Protein AF-A0A5B8K2W1-F1 (afdb_monomer)

Radius of gyration: 13.96 Å; Cα contacts (8 Å, |Δi|>4): 151; chains: 1; bounding box: 33×36×34 Å

pLDDT: mean 86.03, std 12.74, range [36.0, 96.62]

Solvent-accessible surface area (backbone atoms only — not comparable to full-atom values): 7338 Å² total; per-residue (Å²): 119,87,46,32,50,86,30,67,67,45,46,47,27,49,70,25,52,82,72,54,48,70,67,30,36,49,53,12,43,51,51,46,56,71,75,31,89,63,43,70,62,56,53,49,47,29,52,49,51,50,51,53,51,26,75,76,32,72,68,54,31,52,30,34,53,50,34,39,51,54,39,46,68,54,43,69,76,41,82,53,54,82,76,34,62,68,59,46,51,44,51,47,45,26,52,35,42,54,33,41,48,69,78,42,66,53,87,61,38,50,68,46,50,41,40,46,70,65,40,81,43,48,61,103,65,84,75,80,80,84,84,124

Structure (mmCIF, N/CA/C/O backbone):
data_AF-A0A5B8K2W1-F1
#
_entry.id   AF-A0A5B8K2W1-F1
#
loop_
_atom_site.group_PDB
_atom_site.id
_atom_site.type_symbol
_atom_site.label_atom_id
_atom_site.label_alt_id
_atom_site.label_comp_id
_atom_site.label_asym_id
_atom_site.label_entity_id
_atom_site.label_seq_id
_atom_site.pdbx_PDB_ins_code
_atom_site.Cartn_x
_atom_site.Cartn_y
_atom_site.Cartn_z
_atom_site.occupancy
_atom_site.B_iso_or_equiv
_atom_site.auth_seq_id
_atom_site.auth_comp_id
_atom_site.auth_asym_id
_atom_site.auth_atom_id
_atom_site.pdbx_PDB_model_num
ATOM 1 N N . MET A 1 1 ? -0.824 -4.628 -18.100 1.00 50.38 1 MET A N 1
ATOM 2 C CA . MET A 1 1 ? -1.258 -3.279 -17.690 1.00 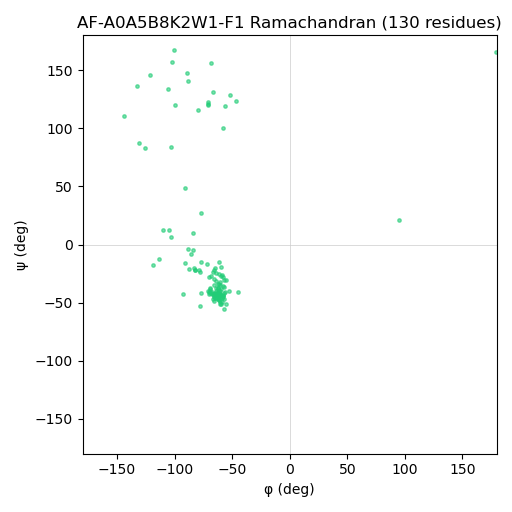50.38 1 MET A CA 1
ATOM 3 C C . MET A 1 1 ? -0.017 -2.611 -17.164 1.00 50.38 1 MET A C 1
ATOM 5 O O . MET A 1 1 ? 0.634 -3.252 -16.354 1.00 50.38 1 MET A O 1
ATOM 9 N N . ASP A 1 2 ? 0.311 -1.413 -17.638 1.00 62.03 2 ASP A N 1
ATOM 10 C CA . ASP A 1 2 ? 1.421 -0.651 -17.061 1.00 62.03 2 ASP A CA 1
ATOM 11 C C . ASP A 1 2 ? 0.972 -0.175 -15.678 1.00 62.03 2 ASP A C 1
ATOM 13 O O . ASP A 1 2 ? -0.063 0.496 -15.570 1.00 62.03 2 ASP A O 1
ATOM 17 N N . TYR A 1 3 ? 1.682 -0.580 -14.627 1.00 62.25 3 TYR A N 1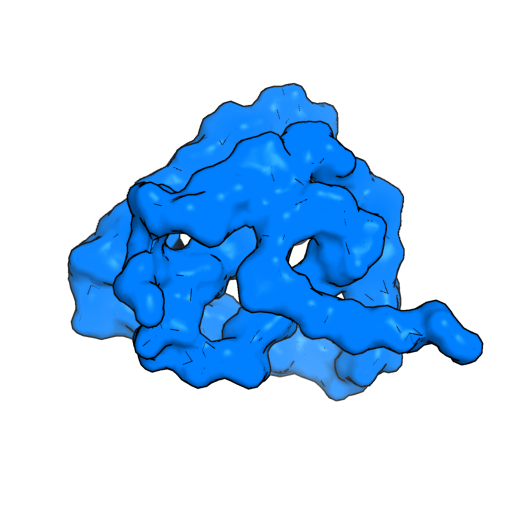
ATOM 18 C CA . TYR A 1 3 ? 1.427 -0.127 -13.267 1.00 62.25 3 TYR A CA 1
ATOM 19 C C . TYR A 1 3 ? 2.229 1.152 -12.993 1.00 62.25 3 TYR A C 1
ATOM 21 O O . TYR A 1 3 ? 3.327 1.367 -13.491 1.00 62.25 3 TYR A O 1
ATOM 29 N N . GLY A 1 4 ? 1.612 2.085 -12.270 1.00 76.12 4 GLY A N 1
ATOM 30 C CA . GLY A 1 4 ? 2.176 3.407 -12.022 1.00 76.12 4 GLY A CA 1
ATOM 31 C C . GLY A 1 4 ? 1.251 4.279 -11.193 1.00 76.12 4 GLY A C 1
ATOM 32 O O . GLY A 1 4 ? 0.068 3.973 -11.041 1.00 76.12 4 GLY A O 1
ATOM 33 N N . TYR A 1 5 ? 1.751 5.387 -10.643 1.00 80.00 5 TYR A N 1
ATOM 34 C CA . TYR A 1 5 ? 0.998 6.136 -9.622 1.00 80.00 5 TYR A CA 1
ATOM 35 C C . TYR A 1 5 ? -0.384 6.641 -10.094 1.00 80.00 5 TYR A C 1
ATOM 37 O O . TYR A 1 5 ? -1.291 6.843 -9.291 1.00 80.00 5 TYR A O 1
ATOM 45 N N . ARG A 1 6 ? -0.561 6.864 -11.406 1.00 79.00 6 ARG A N 1
ATOM 46 C CA . ARG A 1 6 ? -1.822 7.351 -12.003 1.00 79.00 6 ARG A CA 1
ATOM 47 C C . ARG A 1 6 ? -2.800 6.243 -12.377 1.00 79.00 6 ARG A C 1
ATOM 49 O O . ARG A 1 6 ? -3.896 6.561 -12.857 1.00 79.00 6 ARG A O 1
ATOM 56 N N . THR A 1 7 ? -2.406 4.988 -12.210 1.00 86.94 7 THR A N 1
ATOM 57 C CA . THR A 1 7 ? -3.216 3.839 -12.608 1.00 86.94 7 THR A CA 1
ATOM 58 C C . THR A 1 7 ? -4.454 3.706 -11.745 1.00 86.94 7 THR A C 1
ATOM 60 O O . THR A 1 7 ? -4.513 4.211 -10.621 1.00 86.94 7 THR A O 1
ATOM 63 N N . LEU A 1 8 ? -5.467 3.046 -12.305 1.00 89.25 8 LEU A N 1
ATOM 64 C CA . LEU A 1 8 ? -6.741 2.840 -11.630 1.00 89.25 8 LEU A CA 1
ATOM 65 C C . LEU A 1 8 ? -6.543 2.072 -10.315 1.00 89.25 8 LEU A C 1
ATOM 67 O O . LEU A 1 8 ? -6.987 2.550 -9.283 1.00 89.25 8 LEU A O 1
ATOM 71 N N . SER A 1 9 ? -5.754 0.995 -10.327 1.00 89.38 9 SER A N 1
ATOM 72 C CA . SER A 1 9 ? -5.494 0.172 -9.141 1.00 89.38 9 SER A CA 1
ATOM 73 C C . SER A 1 9 ? -4.835 0.930 -7.984 1.00 89.38 9 SER A C 1
ATOM 75 O O . SER A 1 9 ? -5.206 0.728 -6.832 1.00 89.38 9 SER A O 1
ATOM 77 N N . VAL A 1 10 ? -3.880 1.829 -8.265 1.00 90.19 10 VAL A N 1
ATOM 78 C CA . VAL A 1 10 ? -3.267 2.671 -7.219 1.00 90.19 10 VAL A CA 1
ATOM 79 C C . VAL A 1 10 ? -4.291 3.654 -6.652 1.00 90.19 10 VAL A C 1
ATOM 81 O O . VAL A 1 10 ? -4.363 3.837 -5.439 1.00 90.19 10 VAL A O 1
ATOM 84 N N . LYS A 1 11 ? -5.107 4.271 -7.514 1.00 92.19 11 LYS A N 1
ATOM 85 C CA . LYS A 1 11 ? -6.149 5.215 -7.090 1.00 92.19 11 LYS A CA 1
ATOM 86 C C . LYS A 1 11 ? -7.235 4.538 -6.263 1.00 92.19 11 LYS A C 1
ATOM 88 O O . LYS A 1 11 ? -7.593 5.066 -5.220 1.00 92.19 11 LYS A O 1
ATOM 93 N N . GLU A 1 12 ? -7.734 3.388 -6.706 1.00 93.75 12 GLU A N 1
ATOM 94 C CA . GLU A 1 12 ? -8.764 2.620 -6.002 1.00 93.75 12 GLU A CA 1
ATOM 95 C C . GLU A 1 12 ? -8.273 2.171 -4.625 1.00 93.75 12 GLU A C 1
ATOM 97 O O . GLU A 1 12 ? -8.976 2.384 -3.637 1.00 93.75 12 GLU A O 1
ATOM 102 N N . PHE A 1 13 ? -7.036 1.665 -4.532 1.00 94.56 13 PHE A N 1
ATOM 103 C CA . PHE A 1 13 ? -6.416 1.354 -3.243 1.00 94.56 13 PHE A CA 1
ATOM 104 C C . PHE A 1 13 ? -6.379 2.589 -2.336 1.00 94.56 13 PHE A C 1
ATOM 106 O O . PHE A 1 13 ? -6.940 2.552 -1.245 1.00 94.56 13 PHE A O 1
ATOM 113 N N . ILE A 1 14 ? -5.797 3.703 -2.804 1.00 94.06 14 ILE A N 1
ATOM 114 C CA . ILE A 1 14 ? -5.667 4.942 -2.017 1.00 94.06 14 ILE A CA 1
ATOM 115 C C 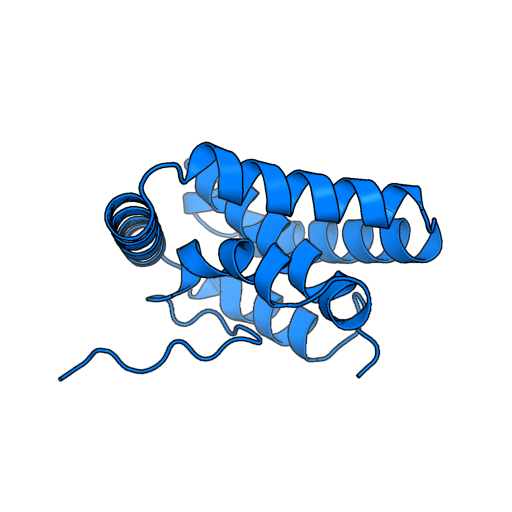. ILE A 1 14 ? -7.032 5.473 -1.561 1.00 94.06 14 ILE A C 1
ATOM 117 O O . ILE A 1 14 ? -7.172 5.859 -0.403 1.00 94.06 14 ILE A O 1
ATOM 121 N N . TYR A 1 15 ? -8.038 5.488 -2.438 1.00 93.69 15 TYR A N 1
ATOM 122 C CA . TYR A 1 15 ? -9.369 5.997 -2.102 1.00 93.69 15 TYR A CA 1
ATOM 123 C C . TYR A 1 15 ? -10.113 5.134 -1.093 1.00 93.69 15 TYR A C 1
ATOM 125 O O . TYR A 1 15 ? -10.932 5.665 -0.359 1.00 93.69 15 TYR A O 1
ATOM 133 N N . SER A 1 16 ? -9.813 3.840 -1.028 1.00 94.06 16 SER A N 1
ATOM 134 C CA . SER A 1 16 ? -10.435 2.933 -0.063 1.00 94.06 16 SER A CA 1
ATOM 135 C C . SER A 1 16 ? -9.769 2.925 1.322 1.00 94.06 16 SER A C 1
ATOM 137 O O . SER A 1 16 ? -10.268 2.262 2.231 1.00 94.06 16 SER A O 1
ATOM 139 N N . LEU A 1 17 ? -8.648 3.639 1.514 1.00 93.56 17 LEU A N 1
ATOM 140 C CA . LEU A 1 17 ? -7.904 3.654 2.785 1.00 93.56 17 LEU A CA 1
ATOM 141 C C . LEU A 1 17 ? -8.675 4.292 3.946 1.00 93.56 17 LEU A C 1
ATOM 143 O O . LEU A 1 17 ? -8.358 4.017 5.100 1.00 93.56 17 LEU A O 1
ATOM 147 N N . ASP A 1 18 ? -9.664 5.138 3.663 1.00 91.44 18 ASP A N 1
ATOM 148 C CA . ASP A 1 18 ? -10.517 5.757 4.682 1.00 91.44 18 ASP A CA 1
ATOM 149 C C . ASP A 1 18 ? -11.400 4.734 5.416 1.00 91.44 18 ASP A C 1
ATOM 151 O O . ASP A 1 18 ? -11.696 4.900 6.599 1.00 91.44 18 ASP A O 1
ATOM 155 N N . SER A 1 19 ? -11.768 3.653 4.727 1.00 90.81 19 SER A N 1
ATOM 156 C CA . SER A 1 19 ? -12.564 2.550 5.259 1.00 90.81 19 SER A CA 1
ATOM 157 C C . SER A 1 19 ? -11.763 1.594 6.140 1.00 90.81 19 SER A C 1
ATOM 159 O O . SER A 1 19 ? -12.350 0.789 6.860 1.00 90.81 19 SER A O 1
ATOM 161 N N . LEU A 1 20 ? -10.431 1.670 6.087 1.00 93.56 20 LEU A N 1
ATOM 162 C CA . LEU A 1 20 ? -9.557 0.738 6.776 1.00 93.56 20 LEU A CA 1
ATOM 163 C C . LEU A 1 20 ? -9.593 0.966 8.290 1.00 93.56 20 LEU A C 1
ATOM 165 O O . LEU A 1 20 ? -9.226 2.033 8.793 1.00 93.56 20 LEU A O 1
ATOM 169 N N . THR A 1 21 ? -9.946 -0.085 9.023 1.00 94.19 21 THR A N 1
ATOM 170 C CA . THR A 1 21 ? -9.934 -0.086 10.488 1.00 94.19 21 THR A CA 1
ATOM 171 C C . THR A 1 21 ? -8.721 -0.821 11.061 1.00 94.19 21 THR A C 1
ATOM 173 O O . THR A 1 21 ? -8.125 -1.688 10.418 1.00 94.19 21 THR A O 1
ATOM 176 N N . VAL A 1 22 ? -8.362 -0.491 12.308 1.00 94.12 22 VAL A N 1
ATOM 177 C CA . VAL A 1 22 ? -7.285 -1.185 13.038 1.00 94.12 22 VAL A CA 1
ATOM 178 C C . VAL A 1 22 ? -7.615 -2.668 13.211 1.00 94.12 22 VAL A C 1
ATOM 180 O O . VAL A 1 22 ? -6.753 -3.503 12.976 1.00 94.12 22 VAL A O 1
ATOM 183 N N . ASP A 1 23 ? -8.863 -2.997 13.548 1.00 94.81 23 ASP A N 1
ATOM 184 C CA . ASP A 1 23 ? -9.306 -4.377 13.780 1.00 94.81 23 ASP A CA 1
ATOM 185 C C . ASP A 1 23 ? -9.212 -5.253 12.515 1.00 94.81 23 ASP A C 1
ATOM 187 O O . ASP A 1 23 ? -8.740 -6.388 12.573 1.00 94.81 23 ASP A O 1
ATOM 191 N N . GLU A 1 24 ? -9.602 -4.736 11.345 1.00 94.06 24 GLU A N 1
ATOM 192 C CA . GLU A 1 24 ? -9.445 -5.468 10.078 1.00 94.06 24 GLU A CA 1
ATOM 193 C C . GLU A 1 24 ? -7.970 -5.715 9.745 1.00 94.06 24 GLU A C 1
ATOM 195 O O . GLU A 1 24 ? -7.600 -6.818 9.331 1.00 94.06 24 GLU A O 1
ATOM 200 N N . TRP A 1 25 ? -7.124 -4.701 9.952 1.00 94.62 25 TRP A N 1
ATOM 201 C CA . TRP A 1 25 ? -5.684 -4.820 9.742 1.00 94.62 25 TRP A CA 1
ATOM 202 C C . TRP A 1 25 ? -5.052 -5.822 10.720 1.00 94.62 25 TRP A C 1
ATOM 204 O O . TRP A 1 25 ? -4.278 -6.681 10.300 1.00 94.62 25 TRP A O 1
ATOM 214 N N . GLU A 1 26 ? -5.420 -5.790 12.003 1.00 93.62 26 GLU A N 1
ATOM 215 C CA . GLU A 1 26 ? -4.949 -6.747 13.011 1.00 93.62 26 GLU A CA 1
ATOM 216 C C . GLU A 1 26 ? -5.376 -8.179 12.676 1.00 93.62 26 GLU A C 1
ATOM 218 O O . GLU A 1 26 ? -4.558 -9.097 12.763 1.00 93.62 26 GLU A O 1
ATOM 223 N N . ARG A 1 27 ? -6.619 -8.386 12.219 1.00 92.44 27 ARG A N 1
ATOM 224 C CA . ARG A 1 27 ? -7.088 -9.690 11.723 1.00 92.44 27 ARG A CA 1
ATOM 225 C C . ARG A 1 27 ? -6.265 -10.170 10.526 1.00 92.44 27 ARG A C 1
ATOM 227 O O . ARG A 1 27 ? -5.881 -11.343 10.477 1.00 92.44 27 ARG A O 1
ATOM 234 N N . GLY A 1 28 ? -5.954 -9.275 9.587 1.00 90.62 28 GLY A N 1
ATOM 235 C CA . GLY A 1 28 ? -5.082 -9.560 8.444 1.00 90.62 28 GLY A CA 1
ATOM 236 C C . GLY A 1 28 ? -3.677 -9.970 8.878 1.00 90.62 28 GLY A C 1
ATOM 237 O O . GLY A 1 28 ? -3.177 -11.021 8.472 1.00 90.62 28 GLY A O 1
ATOM 238 N N . MET A 1 29 ? -3.071 -9.192 9.773 1.00 89.88 29 MET A N 1
ATOM 239 C CA . MET A 1 29 ? -1.757 -9.474 10.352 1.00 89.88 29 MET A CA 1
ATOM 240 C C . MET A 1 29 ? -1.734 -10.789 11.136 1.00 89.88 29 MET A C 1
ATOM 242 O O . MET A 1 29 ? -0.796 -11.573 10.999 1.00 89.88 29 MET A O 1
ATOM 246 N N . TYR A 1 30 ? -2.772 -11.079 11.918 1.00 88.31 30 TYR A N 1
ATOM 247 C CA . TYR A 1 30 ? -2.874 -12.324 12.673 1.00 88.31 30 TYR A CA 1
ATOM 248 C C . TYR A 1 30 ? -2.911 -13.548 11.750 1.00 88.31 30 TYR A C 1
ATOM 250 O O . TYR A 1 30 ? -2.167 -14.512 11.959 1.00 88.31 30 TYR A O 1
ATOM 258 N N . ALA A 1 31 ? -3.739 -13.513 10.702 1.00 85.06 31 ALA A N 1
ATOM 259 C CA . ALA A 1 31 ? -3.808 -14.598 9.726 1.00 85.06 31 ALA A CA 1
ATOM 260 C C . ALA A 1 31 ? -2.497 -14.761 8.953 1.00 85.06 31 ALA A C 1
ATOM 262 O O . ALA A 1 31 ? -2.071 -15.885 8.688 1.00 85.06 31 ALA A O 1
ATOM 263 N N . LEU A 1 32 ? -1.834 -13.650 8.640 1.00 83.31 32 LEU A N 1
ATOM 264 C CA . LEU A 1 32 ? -0.530 -13.627 7.998 1.00 83.31 32 LEU A CA 1
ATOM 265 C C . LEU A 1 32 ? 0.544 -14.315 8.863 1.00 83.31 32 LEU A C 1
ATOM 267 O O . LEU A 1 32 ? 1.254 -15.194 8.375 1.00 83.31 32 LEU A O 1
ATOM 271 N N . VAL A 1 33 ? 0.616 -13.982 10.156 1.00 82.00 33 VAL A N 1
ATOM 272 C CA . VAL A 1 33 ? 1.559 -14.592 11.113 1.00 82.00 33 VAL A CA 1
ATOM 273 C C . VAL A 1 33 ? 1.273 -16.082 11.321 1.00 82.00 33 VAL A C 1
ATOM 275 O O . VAL A 1 33 ? 2.205 -16.885 11.356 1.00 82.00 33 VAL A O 1
ATOM 278 N N . ARG A 1 34 ? -0.001 -16.486 11.427 1.00 79.38 34 ARG A N 1
ATOM 279 C CA . ARG A 1 34 ? -0.375 -17.907 11.560 1.00 79.38 34 ARG A CA 1
ATOM 280 C C . ARG A 1 34 ? -0.127 -18.722 10.293 1.00 79.38 34 ARG A C 1
ATOM 282 O O . ARG A 1 34 ? 0.225 -19.894 10.394 1.00 79.38 34 ARG A O 1
ATOM 289 N N . GLY A 1 35 ? -0.389 -18.137 9.127 1.00 68.56 35 GLY A N 1
ATOM 290 C CA . GLY A 1 35 ? -0.346 -18.827 7.839 1.00 68.56 35 GLY A CA 1
ATOM 291 C C . GLY A 1 35 ? 1.065 -19.017 7.286 1.00 68.56 35 GLY A C 1
ATOM 292 O O . GLY A 1 35 ? 1.278 -19.919 6.480 1.00 68.56 35 GLY A O 1
ATOM 293 N N . PHE A 1 36 ? 2.032 -18.206 7.730 1.00 67.19 36 PHE A N 1
ATOM 294 C CA . PHE A 1 36 ? 3.400 -18.214 7.210 1.00 67.19 36 PHE A CA 1
ATOM 295 C C . PHE A 1 36 ? 4.444 -18.256 8.337 1.00 67.19 36 PHE A C 1
ATOM 297 O O . PHE A 1 36 ? 4.964 -17.215 8.751 1.00 67.19 36 PHE A O 1
ATOM 304 N N . PRO A 1 37 ? 4.828 -19.457 8.811 1.00 60.50 37 PRO A N 1
ATOM 305 C CA . PRO A 1 37 ? 6.008 -19.610 9.654 1.00 60.50 37 PRO A CA 1
ATOM 306 C C . PRO A 1 37 ? 7.240 -19.034 8.931 1.00 60.50 37 PRO A C 1
ATOM 308 O O . PRO A 1 37 ? 7.590 -19.483 7.841 1.00 60.50 37 PRO A O 1
ATOM 311 N N . GLY A 1 38 ? 7.890 -18.019 9.514 1.00 60.75 38 GLY A N 1
ATOM 312 C CA . GLY A 1 38 ? 8.996 -17.288 8.873 1.00 60.75 38 GLY A CA 1
ATOM 313 C C . GLY A 1 38 ? 8.589 -16.007 8.133 1.00 60.75 38 GLY A C 1
ATOM 314 O O . GLY A 1 38 ? 9.342 -15.540 7.275 1.00 60.75 38 GLY A O 1
ATOM 315 N N . LEU A 1 39 ? 7.430 -15.434 8.476 1.00 62.53 39 LEU A N 1
ATOM 316 C CA . LEU A 1 39 ? 6.884 -14.202 7.907 1.00 62.53 39 LEU A CA 1
ATOM 317 C C . LEU A 1 39 ? 7.905 -13.065 7.764 1.00 62.53 39 LEU A C 1
ATOM 319 O O . LEU A 1 39 ? 7.925 -12.399 6.731 1.00 62.53 39 LEU A O 1
ATOM 323 N N . ASP A 1 40 ? 8.778 -12.874 8.752 1.00 61.53 40 ASP A N 1
ATOM 324 C CA . ASP A 1 40 ? 9.794 -11.816 8.731 1.00 61.53 40 ASP A CA 1
ATOM 325 C C . ASP A 1 40 ? 10.705 -11.913 7.500 1.00 61.53 40 ASP A C 1
ATOM 327 O O . ASP A 1 40 ? 11.046 -10.899 6.890 1.00 61.53 40 ASP A O 1
ATOM 331 N N . ARG A 1 41 ? 11.041 -13.137 7.063 1.00 60.97 41 ARG A N 1
ATOM 332 C CA . ARG A 1 41 ? 11.862 -13.360 5.862 1.00 60.97 41 ARG A CA 1
ATOM 333 C C . ARG A 1 41 ? 11.104 -13.019 4.581 1.00 60.97 41 ARG A C 1
ATOM 335 O O . ARG A 1 41 ? 11.688 -12.440 3.671 1.00 60.97 41 ARG A O 1
ATOM 342 N N . VAL A 1 42 ? 9.816 -13.359 4.504 1.00 62.00 42 VAL A N 1
ATOM 343 C CA . VAL A 1 42 ? 8.986 -13.144 3.303 1.00 62.00 42 VAL A CA 1
ATOM 344 C C . VAL A 1 42 ? 8.570 -11.676 3.181 1.00 62.00 42 VAL A C 1
ATOM 346 O O . VAL A 1 42 ? 8.654 -11.088 2.104 1.00 62.00 42 VAL A O 1
ATOM 349 N N . SER A 1 43 ? 8.202 -11.045 4.297 1.00 63.78 43 SER A N 1
ATOM 350 C CA . SER A 1 43 ? 7.931 -9.611 4.353 1.00 63.78 43 SER A CA 1
ATOM 351 C C . SER A 1 43 ? 9.202 -8.815 4.036 1.00 63.78 43 SER A C 1
ATOM 353 O O . SER A 1 43 ? 9.159 -7.939 3.172 1.00 63.78 43 SER A O 1
ATOM 355 N N . GLY A 1 44 ? 10.348 -9.166 4.629 1.00 72.75 44 GLY A N 1
ATOM 356 C CA . GLY A 1 44 ? 11.636 -8.554 4.293 1.00 72.75 44 GLY A CA 1
ATOM 357 C C . GLY A 1 44 ? 11.982 -8.670 2.805 1.00 72.75 44 GLY A C 1
ATOM 358 O O . GLY A 1 44 ? 12.405 -7.689 2.200 1.00 72.75 44 GLY A O 1
ATOM 359 N N . ALA A 1 45 ? 11.714 -9.825 2.184 1.00 75.75 45 ALA A N 1
ATOM 360 C CA . ALA A 1 45 ? 11.948 -10.034 0.756 1.00 75.75 45 ALA A CA 1
ATOM 361 C C . ALA A 1 45 ? 11.091 -9.119 -0.136 1.00 75.75 45 ALA A C 1
ATOM 363 O O . ALA A 1 45 ? 11.607 -8.559 -1.099 1.00 75.75 45 ALA A O 1
ATOM 364 N N . ALA A 1 46 ? 9.810 -8.916 0.187 1.00 81.06 46 ALA A N 1
ATOM 365 C CA . ALA A 1 46 ? 8.955 -8.015 -0.589 1.00 81.06 46 ALA A CA 1
ATOM 366 C C . ALA A 1 46 ? 9.386 -6.545 -0.465 1.00 81.06 46 ALA A C 1
ATOM 368 O O . ALA A 1 46 ? 9.409 -5.836 -1.466 1.00 81.06 46 ALA A O 1
ATOM 369 N N . THR A 1 47 ? 9.771 -6.095 0.736 1.00 86.56 47 THR A N 1
ATOM 370 C CA . THR A 1 47 ? 10.327 -4.742 0.923 1.00 86.56 47 THR A CA 1
ATOM 371 C C . THR A 1 47 ? 11.619 -4.582 0.123 1.00 86.56 47 THR A C 1
ATOM 373 O O . THR A 1 47 ? 11.746 -3.643 -0.653 1.00 86.56 47 THR A O 1
ATOM 376 N N . TYR A 1 48 ? 12.527 -5.557 0.226 1.00 86.31 48 TYR A N 1
ATOM 377 C CA . TYR A 1 48 ? 13.775 -5.561 -0.531 1.00 86.31 48 TYR A CA 1
ATOM 378 C C . TYR A 1 48 ? 13.547 -5.491 -2.044 1.00 86.31 48 TYR A C 1
ATOM 380 O O . TYR A 1 48 ? 14.256 -4.765 -2.729 1.00 86.31 48 TYR A O 1
ATOM 388 N N . LEU A 1 49 ? 12.560 -6.214 -2.581 1.00 86.44 49 LEU A N 1
ATOM 389 C CA . LEU A 1 49 ? 12.252 -6.175 -4.012 1.00 86.44 49 LEU A CA 1
ATOM 390 C C . LEU A 1 49 ? 11.666 -4.835 -4.451 1.00 86.44 49 LEU A C 1
ATOM 392 O O . LEU A 1 49 ? 12.013 -4.369 -5.534 1.00 86.44 49 LEU A O 1
ATOM 396 N N . ILE A 1 50 ? 10.823 -4.207 -3.626 1.00 88.69 50 ILE A N 1
ATOM 397 C CA . ILE A 1 50 ? 10.323 -2.852 -3.890 1.00 88.69 50 ILE A CA 1
ATOM 398 C C . ILE A 1 50 ? 11.494 -1.878 -3.984 1.00 88.69 50 ILE A C 1
ATOM 400 O O . ILE A 1 50 ? 11.623 -1.165 -4.979 1.00 88.69 50 ILE A O 1
ATOM 404 N N . ASP A 1 51 ? 12.374 -1.900 -2.986 1.00 89.50 51 ASP A N 1
ATOM 405 C CA . ASP A 1 51 ? 13.509 -0.988 -2.930 1.00 89.50 51 ASP A CA 1
ATOM 406 C C . ASP A 1 51 ? 14.491 -1.269 -4.072 1.00 89.50 51 ASP A C 1
ATOM 408 O O . ASP A 1 51 ? 14.899 -0.345 -4.769 1.00 89.50 51 ASP A O 1
ATOM 412 N N . LEU A 1 52 ? 14.827 -2.534 -4.335 1.00 90.25 52 LEU A N 1
ATOM 413 C CA . LEU A 1 52 ? 15.704 -2.920 -5.442 1.00 90.25 52 LEU A CA 1
ATOM 414 C C . LEU A 1 52 ? 15.158 -2.441 -6.793 1.00 90.25 52 LEU A C 1
ATOM 416 O O . LEU A 1 52 ? 15.923 -1.919 -7.599 1.00 90.25 52 LEU A O 1
ATOM 420 N N . THR A 1 53 ? 13.853 -2.594 -7.026 1.00 87.50 53 THR A N 1
ATOM 421 C CA . THR A 1 53 ? 13.209 -2.166 -8.277 1.00 87.50 53 THR A CA 1
ATOM 422 C C . THR A 1 53 ? 13.254 -0.646 -8.423 1.00 87.50 53 THR A C 1
ATOM 424 O O . THR A 1 53 ? 13.599 -0.148 -9.491 1.00 87.50 53 THR A O 1
ATOM 427 N N . ALA A 1 54 ? 12.998 0.097 -7.340 1.00 88.06 54 ALA A N 1
ATOM 428 C CA . ALA A 1 54 ? 13.122 1.555 -7.329 1.00 88.06 54 ALA A CA 1
ATOM 429 C C . ALA A 1 54 ? 14.551 2.014 -7.683 1.00 88.06 54 ALA A C 1
ATOM 431 O O . ALA A 1 54 ? 14.739 2.895 -8.515 1.00 88.06 54 ALA A O 1
ATOM 432 N N . HIS A 1 55 ? 15.579 1.371 -7.120 1.00 89.56 55 HIS A N 1
ATOM 433 C CA . HIS A 1 55 ? 16.977 1.728 -7.396 1.00 89.56 55 HIS A CA 1
ATOM 434 C C . HIS A 1 55 ? 17.413 1.445 -8.842 1.00 89.56 55 HIS A C 1
ATOM 436 O O . HIS A 1 55 ? 18.385 2.036 -9.312 1.00 89.56 55 HIS A O 1
ATOM 442 N N . GLN A 1 56 ? 16.740 0.524 -9.534 1.00 91.50 56 GLN A 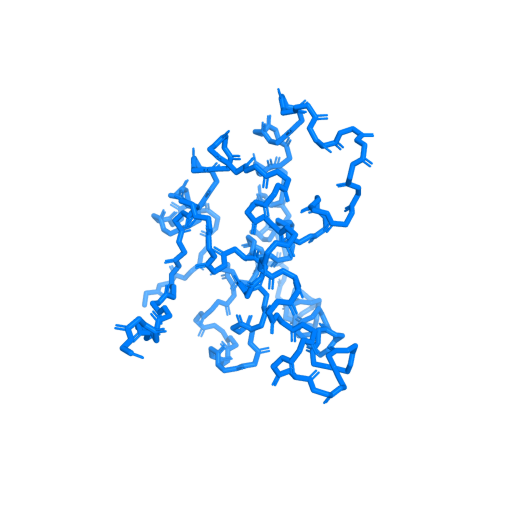N 1
ATOM 443 C CA . GLN A 1 56 ? 17.073 0.145 -10.908 1.00 91.50 56 GLN A CA 1
ATOM 444 C C . GLN A 1 56 ? 16.488 1.101 -11.953 1.00 91.50 56 GLN A C 1
ATOM 446 O O . GLN A 1 56 ? 17.027 1.170 -13.058 1.00 91.50 56 GLN A O 1
ATOM 451 N N . ASP A 1 57 ? 15.433 1.849 -11.615 1.00 90.25 57 ASP A N 1
ATOM 452 C CA . ASP A 1 57 ? 14.773 2.778 -12.531 1.00 90.25 57 ASP A CA 1
ATOM 453 C C . ASP A 1 57 ? 14.285 4.051 -11.800 1.00 90.25 57 ASP A C 1
ATOM 455 O O . ASP A 1 57 ? 13.307 4.001 -11.045 1.00 90.25 57 ASP A O 1
ATOM 459 N N . PRO A 1 58 ? 14.901 5.225 -12.059 1.00 90.62 58 PRO A N 1
ATOM 460 C CA . PRO A 1 58 ? 14.488 6.499 -11.465 1.00 90.62 58 PRO A CA 1
ATOM 461 C C . PRO A 1 58 ? 13.035 6.896 -11.757 1.00 90.62 58 PRO A C 1
ATOM 463 O O . PRO A 1 58 ? 12.423 7.627 -10.976 1.00 90.62 58 PRO A O 1
ATOM 466 N N . VAL A 1 59 ? 12.468 6.450 -12.883 1.00 91.44 59 VAL A N 1
ATOM 467 C CA . VAL A 1 59 ? 11.062 6.704 -13.215 1.00 91.44 59 VAL A CA 1
ATOM 468 C C . VAL A 1 59 ? 10.163 5.903 -12.280 1.00 91.44 59 VAL A C 1
ATOM 470 O O . VAL A 1 59 ? 9.183 6.446 -11.769 1.00 91.44 59 VAL A O 1
ATOM 473 N N . VAL A 1 60 ? 10.506 4.642 -12.014 1.00 91.50 60 VAL A N 1
ATOM 474 C CA . VAL A 1 60 ? 9.764 3.782 -11.083 1.00 91.50 60 VAL A CA 1
ATOM 475 C C . VAL A 1 60 ? 9.875 4.311 -9.655 1.00 91.50 60 VAL A C 1
ATOM 477 O O . VAL A 1 60 ? 8.853 4.428 -8.978 1.00 91.50 60 VAL A O 1
ATOM 480 N N . ASP A 1 61 ? 11.069 4.721 -9.217 1.00 94.00 61 ASP A N 1
ATOM 481 C CA . ASP A 1 61 ? 11.258 5.357 -7.906 1.00 94.00 61 ASP A CA 1
ATOM 482 C C . ASP A 1 61 ? 10.382 6.610 -7.745 1.00 94.00 61 ASP A C 1
ATOM 484 O O . ASP A 1 61 ? 9.641 6.749 -6.769 1.00 94.00 61 ASP A O 1
ATOM 488 N N . ALA A 1 62 ? 10.361 7.493 -8.750 1.00 93.38 62 ALA A N 1
ATOM 489 C CA . ALA A 1 62 ? 9.505 8.677 -8.730 1.00 93.38 62 ALA A CA 1
ATOM 490 C C . ALA A 1 62 ? 8.009 8.323 -8.631 1.00 93.38 62 ALA A C 1
ATOM 492 O O . ALA A 1 62 ? 7.256 9.001 -7.927 1.00 93.38 62 ALA A O 1
ATOM 493 N N . GLN A 1 63 ? 7.562 7.259 -9.304 1.00 94.50 63 GLN A N 1
ATOM 494 C CA . GLN A 1 63 ? 6.174 6.799 -9.229 1.00 94.50 63 GLN A CA 1
ATOM 495 C C . GLN A 1 63 ? 5.829 6.188 -7.867 1.00 94.50 63 GLN A C 1
ATOM 497 O O . GLN A 1 63 ? 4.756 6.481 -7.334 1.00 94.50 63 GLN A O 1
ATOM 502 N N . ILE A 1 64 ? 6.729 5.393 -7.281 1.00 94.69 64 ILE A N 1
ATOM 503 C CA . ILE A 1 64 ? 6.583 4.860 -5.922 1.00 94.69 64 ILE A CA 1
ATOM 504 C C . ILE A 1 64 ? 6.468 6.014 -4.924 1.00 94.69 64 ILE A C 1
ATOM 506 O O . ILE A 1 64 ? 5.532 6.047 -4.126 1.00 94.69 64 ILE A O 1
ATOM 510 N N . ASN A 1 65 ?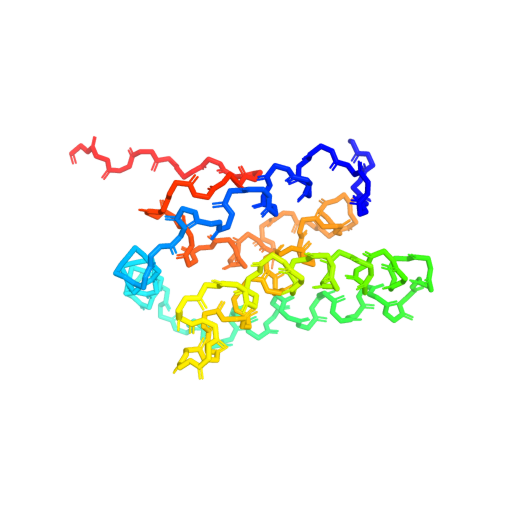 7.371 6.994 -4.995 1.00 95.50 65 ASN A N 1
ATOM 511 C CA . ASN A 1 65 ? 7.382 8.134 -4.080 1.00 95.50 65 ASN A CA 1
ATOM 512 C C . ASN A 1 65 ? 6.124 9.001 -4.231 1.00 95.50 65 ASN A C 1
ATOM 514 O O . ASN A 1 65 ? 5.522 9.393 -3.230 1.00 95.50 65 ASN A O 1
ATOM 518 N N . ALA A 1 66 ? 5.657 9.229 -5.462 1.00 95.38 66 ALA A N 1
ATOM 519 C CA . ALA A 1 66 ? 4.395 9.923 -5.709 1.00 95.38 66 ALA A CA 1
ATOM 520 C C . ALA A 1 66 ? 3.188 9.166 -5.124 1.00 95.38 66 ALA A C 1
ATOM 522 O O . ALA A 1 66 ? 2.315 9.781 -4.509 1.00 95.38 66 ALA A O 1
ATOM 523 N N . ALA A 1 67 ? 3.140 7.840 -5.279 1.00 95.19 67 ALA A N 1
ATOM 524 C CA . ALA A 1 67 ? 2.062 7.014 -4.742 1.00 95.19 67 ALA A CA 1
ATOM 525 C C . ALA A 1 67 ? 2.078 6.968 -3.202 1.00 95.19 67 ALA A C 1
ATOM 527 O O . ALA A 1 67 ? 1.031 7.124 -2.575 1.00 95.19 67 ALA A O 1
ATOM 528 N N . ARG A 1 68 ? 3.263 6.835 -2.588 1.00 96.31 68 ARG A N 1
ATOM 529 C CA . ARG A 1 68 ? 3.461 6.907 -1.129 1.00 96.31 68 ARG A CA 1
ATOM 530 C C . ARG A 1 68 ? 3.001 8.249 -0.566 1.00 96.31 68 ARG A C 1
ATOM 532 O O . ARG A 1 68 ? 2.268 8.271 0.418 1.00 96.31 68 ARG A O 1
ATOM 539 N N . GLN A 1 69 ? 3.374 9.356 -1.211 1.00 96.62 69 GLN A N 1
ATOM 540 C CA . GLN A 1 69 ? 2.938 10.689 -0.796 1.00 96.62 69 GLN A CA 1
ATOM 541 C C . GLN A 1 69 ? 1.416 10.838 -0.896 1.00 96.62 69 GLN A C 1
ATOM 543 O O . GLN A 1 69 ? 0.787 11.338 0.030 1.00 96.62 69 GLN A O 1
ATOM 548 N N . ALA A 1 70 ? 0.806 10.383 -1.993 1.00 95.75 7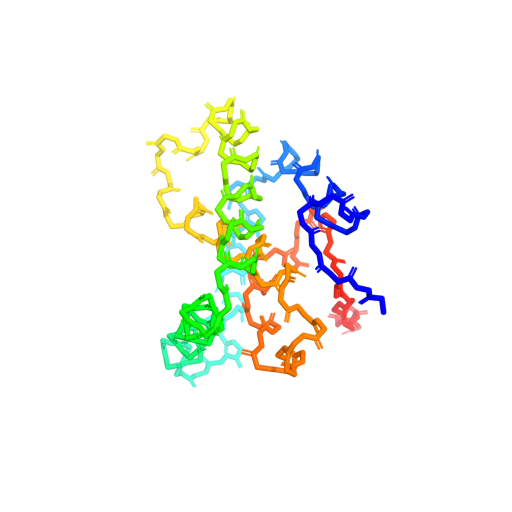0 ALA A N 1
ATOM 549 C CA . ALA A 1 70 ? -0.644 10.447 -2.160 1.00 95.75 70 ALA A CA 1
ATOM 550 C C . ALA A 1 70 ? -1.389 9.604 -1.108 1.00 95.75 70 ALA A C 1
ATOM 552 O O . ALA A 1 70 ? -2.373 10.072 -0.538 1.00 95.75 70 ALA A O 1
ATOM 553 N N . ALA A 1 71 ? -0.893 8.402 -0.799 1.00 95.56 71 ALA A N 1
ATOM 554 C CA . ALA A 1 71 ? -1.430 7.576 0.279 1.00 95.56 71 ALA A CA 1
ATOM 555 C C . ALA A 1 71 ? -1.286 8.263 1.649 1.00 95.56 71 ALA A C 1
ATOM 557 O O . ALA A 1 71 ? -2.241 8.271 2.425 1.00 95.56 71 ALA A O 1
ATOM 558 N N . TRP A 1 72 ? -0.138 8.901 1.923 1.00 95.44 72 TRP A N 1
ATOM 559 C CA . TRP A 1 72 ? 0.086 9.657 3.161 1.00 95.44 72 TRP A CA 1
ATOM 560 C C . TRP A 1 72 ? -0.931 10.776 3.364 1.00 95.44 72 TRP A C 1
ATOM 562 O O . TRP A 1 72 ? -1.481 10.927 4.454 1.00 95.44 72 TRP A O 1
ATOM 572 N N . GLU A 1 73 ? -1.213 11.537 2.308 1.00 94.81 73 GLU A N 1
ATOM 573 C CA . GLU A 1 73 ? -2.169 12.642 2.360 1.00 94.81 73 GLU A CA 1
ATOM 574 C C . GLU A 1 73 ? -3.589 12.190 2.729 1.00 94.81 73 GLU A C 1
ATOM 576 O O . GLU A 1 73 ? -4.296 12.934 3.412 1.00 94.81 73 GLU A O 1
ATOM 581 N N . VAL A 1 74 ? -3.979 10.973 2.334 1.00 93.00 74 VAL A N 1
ATOM 582 C CA . VAL A 1 74 ? -5.254 10.357 2.728 1.00 93.00 74 VAL A CA 1
ATOM 583 C C . VAL A 1 74 ? -5.176 9.820 4.155 1.00 93.00 74 VAL A C 1
ATOM 585 O O . VAL A 1 74 ? -5.999 10.178 4.997 1.00 93.00 74 VAL A O 1
ATOM 588 N N . MET A 1 75 ? -4.168 9.001 4.465 1.00 93.25 75 MET A N 1
ATOM 589 C CA . MET A 1 75 ? -4.121 8.306 5.752 1.00 93.25 75 MET A CA 1
ATOM 590 C C . MET A 1 75 ? -3.859 9.231 6.936 1.00 93.25 75 MET A C 1
ATOM 592 O O . MET A 1 75 ? -4.368 8.947 8.012 1.00 93.25 75 MET A O 1
ATOM 596 N N . LYS A 1 76 ? -3.168 10.369 6.768 1.00 93.31 76 LYS A N 1
ATOM 597 C CA . LYS A 1 76 ? -2.938 11.328 7.868 1.00 93.31 76 LYS A CA 1
ATOM 598 C C . LYS A 1 76 ? -4.223 11.924 8.462 1.00 93.31 76 LYS A C 1
ATOM 600 O O . LYS A 1 76 ? -4.168 12.537 9.525 1.00 93.31 76 LYS A O 1
ATOM 605 N N . GLN A 1 77 ? -5.355 11.781 7.765 1.00 90.31 77 GLN A N 1
ATOM 606 C CA . GLN A 1 77 ? -6.682 12.191 8.235 1.00 90.31 77 GLN A CA 1
ATOM 607 C C . GLN A 1 77 ? -7.369 11.114 9.090 1.00 90.31 77 GLN A C 1
ATOM 609 O O . GLN A 1 77 ? -8.422 11.365 9.672 1.00 90.31 77 GLN A O 1
ATOM 614 N N . THR A 1 78 ? -6.798 9.911 9.166 1.00 91.31 78 THR A N 1
ATOM 615 C CA . THR A 1 78 ? -7.357 8.797 9.933 1.00 91.31 78 THR A CA 1
ATOM 616 C C . THR A 1 78 ? -6.847 8.816 11.380 1.00 91.31 78 THR A C 1
ATOM 618 O O . THR A 1 78 ? -5.704 9.202 11.632 1.00 91.31 78 THR A O 1
ATOM 621 N N . PRO A 1 79 ? -7.643 8.365 12.367 1.00 90.81 79 PRO A N 1
ATOM 622 C CA . PRO A 1 79 ? -7.192 8.318 13.761 1.00 90.81 79 PRO A CA 1
ATOM 623 C C . PRO A 1 79 ? -6.013 7.363 14.001 1.00 90.81 79 PRO A C 1
ATOM 625 O O . PRO A 1 79 ? -5.190 7.598 14.884 1.00 90.81 79 PRO A O 1
ATOM 628 N N . TRP A 1 80 ? -5.926 6.274 13.232 1.00 92.06 80 TRP A N 1
ATOM 629 C CA . TRP A 1 80 ? -4.919 5.232 13.434 1.00 92.06 80 TRP A CA 1
ATOM 630 C C . TRP A 1 80 ? -3.541 5.615 12.897 1.00 92.06 80 TRP A C 1
ATOM 632 O O . TRP A 1 80 ? -2.540 5.111 13.400 1.00 92.06 80 TRP A O 1
ATOM 642 N N . SER A 1 81 ? -3.441 6.535 11.932 1.00 92.44 81 SER A N 1
ATOM 643 C CA . SER A 1 81 ? -2.144 6.902 11.349 1.00 92.44 81 SER A CA 1
ATOM 644 C C . SER A 1 81 ? -1.196 7.574 12.343 1.00 92.44 81 SER A C 1
ATOM 646 O O . SER A 1 81 ? 0.006 7.614 12.106 1.00 92.44 81 SER A O 1
ATOM 648 N N . GLN A 1 82 ? -1.722 8.127 13.441 1.00 89.94 82 GLN A N 1
ATOM 649 C CA . GLN A 1 82 ? -0.925 8.771 14.491 1.00 89.94 82 GLN A CA 1
ATOM 650 C C . GLN A 1 82 ? -0.437 7.793 15.564 1.00 89.94 82 GLN A C 1
ATOM 652 O O . GLN A 1 82 ? 0.511 8.096 16.285 1.00 89.94 82 GLN A O 1
ATOM 657 N N . THR A 1 83 ? -1.094 6.641 15.703 1.00 91.12 83 THR A N 1
ATOM 658 C CA . THR A 1 83 ? -0.878 5.704 16.816 1.00 91.12 83 THR A CA 1
ATOM 659 C C . THR A 1 83 ? -0.385 4.336 16.363 1.00 91.12 83 THR A C 1
ATOM 661 O O . THR A 1 83 ? 0.171 3.596 17.172 1.00 91.12 83 THR A O 1
ATOM 664 N N . ASN A 1 84 ? -0.535 4.001 15.080 1.00 93.19 84 ASN A N 1
ATOM 665 C CA . ASN A 1 84 ? -0.185 2.700 14.528 1.00 93.19 84 ASN A CA 1
ATOM 666 C C . ASN A 1 84 ? 0.770 2.833 13.330 1.00 93.19 84 ASN A C 1
ATOM 668 O O . ASN A 1 84 ? 0.369 2.784 12.164 1.00 93.19 84 ASN A O 1
ATOM 672 N N . GLN A 1 85 ? 2.064 2.967 13.632 1.00 93.38 85 GLN A N 1
ATOM 673 C CA . GLN A 1 85 ? 3.115 3.071 12.615 1.00 93.38 85 GLN A CA 1
ATOM 674 C C . GLN A 1 85 ? 3.208 1.811 11.737 1.00 93.38 85 GLN A C 1
ATOM 676 O O . GLN A 1 85 ? 3.454 1.910 10.541 1.00 93.38 85 GLN A O 1
ATOM 681 N N . HIS A 1 86 ? 2.951 0.623 12.287 1.00 92.38 86 HIS A N 1
ATOM 682 C CA . HIS A 1 86 ? 3.006 -0.624 11.517 1.00 92.38 86 HIS A CA 1
ATOM 683 C C . HIS A 1 86 ? 1.928 -0.699 10.431 1.00 92.38 86 HIS A C 1
ATOM 685 O O . HIS A 1 86 ? 2.157 -1.232 9.342 1.00 92.38 86 HIS A O 1
ATOM 691 N N . MET A 1 87 ? 0.752 -0.147 10.713 1.00 94.69 87 MET A N 1
ATOM 692 C CA . MET A 1 87 ? -0.334 -0.030 9.749 1.00 94.69 87 MET A CA 1
ATOM 693 C C . MET A 1 87 ? 0.004 0.983 8.650 1.00 94.69 87 MET A C 1
ATOM 695 O O . MET A 1 87 ? -0.185 0.686 7.471 1.00 94.69 87 MET A O 1
ATOM 699 N N . VAL A 1 88 ? 0.609 2.119 9.017 1.00 95.50 88 VAL A N 1
ATOM 700 C CA . VAL A 1 88 ? 1.180 3.088 8.063 1.00 95.50 88 VAL A CA 1
ATOM 701 C C . VAL A 1 88 ? 2.198 2.414 7.138 1.00 95.50 88 VAL A C 1
ATOM 703 O O . VAL A 1 88 ? 2.065 2.489 5.915 1.00 95.50 88 VAL A O 1
ATO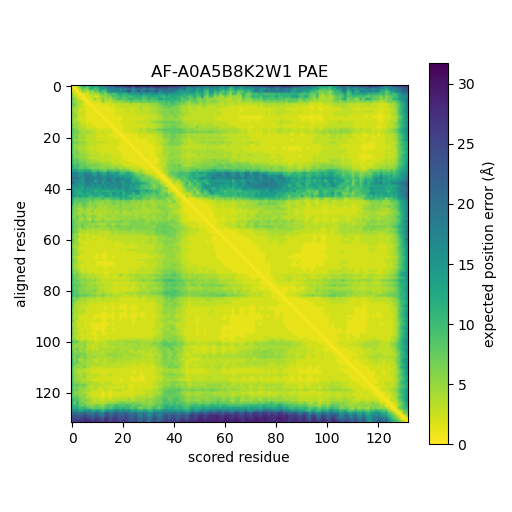M 706 N N . ASP A 1 89 ? 3.166 1.691 7.697 1.00 94.44 89 ASP A N 1
ATOM 707 C CA . ASP A 1 89 ? 4.201 1.003 6.921 1.00 94.44 89 ASP A CA 1
ATOM 708 C C . ASP A 1 89 ? 3.597 -0.060 5.992 1.00 94.44 89 ASP A C 1
ATOM 710 O O . ASP A 1 89 ? 4.025 -0.208 4.844 1.00 94.44 89 ASP A O 1
ATOM 714 N N . SER A 1 90 ? 2.556 -0.766 6.450 1.00 94.88 90 SER A N 1
ATOM 715 C CA . SER A 1 90 ? 1.816 -1.739 5.637 1.00 94.88 90 SER A CA 1
ATOM 716 C C . SER A 1 90 ? 1.165 -1.078 4.420 1.00 94.88 90 SER A C 1
ATOM 718 O O . SER A 1 90 ? 1.249 -1.613 3.315 1.00 94.88 90 SER A O 1
ATOM 720 N N . VAL A 1 91 ? 0.548 0.096 4.599 1.00 96.31 91 VAL A N 1
ATOM 721 C CA . VAL A 1 91 ? -0.101 0.848 3.512 1.00 96.31 91 VAL A CA 1
ATOM 722 C C . VAL A 1 91 ? 0.931 1.342 2.505 1.00 96.31 91 VAL A C 1
ATOM 724 O O . VAL A 1 91 ? 0.763 1.138 1.301 1.00 96.31 91 VAL A O 1
ATOM 727 N N . LEU A 1 92 ? 2.029 1.934 2.984 1.00 96.19 92 LEU A N 1
ATOM 728 C CA . LEU A 1 92 ? 3.110 2.413 2.118 1.00 96.19 92 LEU A CA 1
ATOM 729 C C . LEU A 1 92 ? 3.748 1.267 1.335 1.00 96.19 92 LEU A C 1
ATOM 731 O O . LEU A 1 92 ? 4.054 1.411 0.149 1.00 96.19 92 LEU A O 1
ATOM 735 N N . LYS A 1 93 ? 3.915 0.108 1.968 1.00 95.38 93 LYS A N 1
ATOM 736 C CA . LYS A 1 93 ? 4.422 -1.090 1.307 1.00 95.38 93 LYS A CA 1
ATOM 737 C C . LYS A 1 93 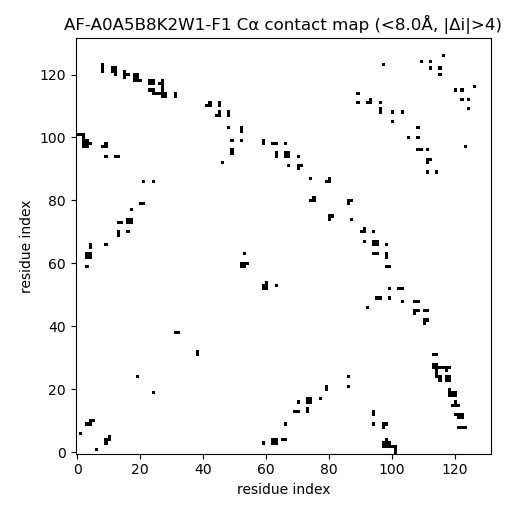? 3.459 -1.601 0.240 1.00 95.38 93 LYS A C 1
ATOM 739 O O . LYS A 1 93 ? 3.897 -1.842 -0.883 1.00 95.38 93 LYS A O 1
ATOM 744 N N . ALA A 1 94 ? 2.170 -1.725 0.556 1.00 95.19 94 ALA A N 1
ATOM 745 C CA . ALA A 1 94 ? 1.165 -2.176 -0.399 1.00 95.19 94 ALA A CA 1
ATOM 746 C C . ALA A 1 94 ? 1.071 -1.241 -1.604 1.00 95.19 94 ALA A C 1
ATOM 748 O O . ALA A 1 94 ? 1.223 -1.714 -2.724 1.00 95.19 94 ALA A O 1
ATOM 749 N N . VAL A 1 95 ? 0.929 0.075 -1.410 1.00 96.12 95 VAL A N 1
ATOM 750 C CA . VAL A 1 95 ? 0.819 1.010 -2.545 1.00 96.12 95 VAL A CA 1
ATOM 751 C C . VAL A 1 95 ? 2.061 0.967 -3.445 1.00 96.12 95 VAL A C 1
ATOM 753 O O . VAL A 1 95 ? 1.943 1.049 -4.665 1.00 96.12 95 VAL A O 1
ATOM 756 N N . SER A 1 96 ? 3.245 0.753 -2.861 1.00 95.75 96 SER A N 1
ATOM 757 C CA . SER A 1 96 ? 4.495 0.597 -3.619 1.00 95.75 96 SER A CA 1
ATOM 758 C C . SER A 1 96 ? 4.529 -0.716 -4.402 1.00 95.75 96 SER A C 1
ATOM 760 O O . SER A 1 96 ? 4.960 -0.732 -5.550 1.00 95.75 96 SER A O 1
ATOM 762 N N . ALA A 1 97 ? 4.039 -1.809 -3.808 1.00 94.69 97 ALA A N 1
ATOM 763 C CA . ALA A 1 97 ? 3.895 -3.092 -4.486 1.00 94.69 97 ALA A CA 1
ATOM 764 C C . ALA A 1 97 ? 2.920 -3.005 -5.669 1.00 94.69 97 ALA A C 1
ATOM 766 O O . ALA A 1 97 ? 3.190 -3.601 -6.706 1.00 94.69 97 ALA A O 1
ATOM 767 N N . ILE A 1 98 ? 1.828 -2.232 -5.554 1.00 94.25 98 ILE A N 1
ATOM 768 C CA . ILE A 1 98 ? 0.899 -2.020 -6.677 1.0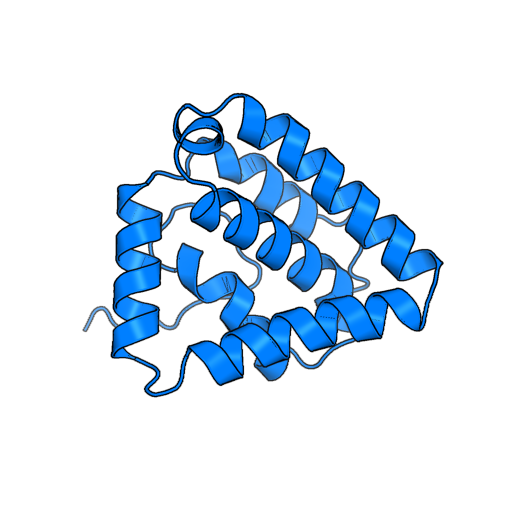0 94.25 98 ILE A CA 1
ATOM 769 C C . ILE A 1 98 ? 1.620 -1.370 -7.859 1.00 94.25 98 ILE A C 1
ATOM 771 O O . ILE A 1 98 ? 1.410 -1.791 -8.990 1.00 94.25 98 ILE A O 1
ATOM 775 N N . VAL A 1 99 ? 2.468 -0.368 -7.601 1.00 94.00 99 VAL A N 1
ATOM 776 C CA . VAL A 1 99 ? 3.188 0.384 -8.644 1.00 94.00 99 VAL A CA 1
ATOM 777 C C . VAL A 1 99 ? 4.122 -0.500 -9.472 1.00 94.00 99 VAL A C 1
ATOM 779 O O . VAL A 1 99 ? 4.262 -0.241 -10.656 1.00 94.00 99 VAL A O 1
ATOM 782 N N . ILE A 1 100 ? 4.734 -1.530 -8.883 1.00 92.31 100 ILE A N 1
ATOM 783 C CA . ILE A 1 100 ? 5.766 -2.353 -9.546 1.00 92.31 100 ILE A CA 1
ATOM 784 C C . ILE A 1 100 ? 5.279 -3.738 -9.983 1.00 92.31 100 ILE A C 1
ATOM 786 O O . ILE A 1 100 ? 6.084 -4.624 -10.265 1.00 92.31 100 ILE A O 1
ATOM 790 N N . MET A 1 101 ? 3.972 -3.974 -9.966 1.00 90.00 101 MET A N 1
ATOM 791 C CA . MET A 1 101 ? 3.393 -5.309 -10.132 1.00 90.00 101 MET A CA 1
ATOM 792 C C . MET A 1 101 ? 3.488 -5.869 -11.562 1.00 90.00 101 MET A C 1
ATOM 794 O O . MET A 1 101 ? 3.349 -7.073 -11.757 1.00 90.00 101 MET A O 1
ATOM 798 N N . ASP A 1 102 ? 3.746 -5.026 -12.559 1.00 87.69 102 ASP A N 1
ATOM 799 C CA . ASP A 1 102 ? 4.137 -5.411 -13.925 1.00 87.69 102 ASP A CA 1
ATOM 800 C C . ASP A 1 102 ? 5.635 -5.696 -14.069 1.00 87.69 102 ASP A C 1
ATOM 802 O O . ASP A 1 102 ? 6.037 -6.376 -15.012 1.00 87.69 102 ASP A O 1
ATOM 806 N N . ILE A 1 103 ? 6.458 -5.192 -13.149 1.00 89.81 103 ILE A N 1
ATOM 807 C CA . ILE A 1 103 ? 7.916 -5.336 -13.182 1.00 89.81 103 ILE A CA 1
ATOM 808 C C . ILE A 1 103 ? 8.356 -6.562 -12.374 1.00 89.81 103 ILE A C 1
ATOM 810 O O . ILE A 1 103 ? 9.227 -7.325 -12.798 1.00 89.81 103 ILE A O 1
ATOM 814 N N . VAL A 1 104 ? 7.758 -6.768 -11.198 1.00 88.44 104 VAL A N 1
ATOM 815 C CA . VAL A 1 104 ? 8.115 -7.842 -10.265 1.00 88.44 104 VAL A CA 1
ATOM 816 C C . VAL A 1 104 ? 7.049 -8.942 -10.293 1.00 88.44 104 VAL A C 1
ATOM 818 O O . VAL A 1 104 ? 5.866 -8.629 -10.178 1.00 88.44 104 VAL A O 1
ATOM 821 N N . PRO A 1 105 ? 7.433 -10.238 -10.366 1.00 87.81 105 PRO A N 1
ATOM 822 C CA . PRO A 1 105 ? 6.478 -11.341 -10.309 1.00 87.81 105 PRO A CA 1
ATOM 823 C C . PRO A 1 105 ? 5.547 -11.237 -9.101 1.00 87.81 105 PRO A C 1
ATOM 825 O O . PRO A 1 105 ? 6.013 -11.099 -7.963 1.00 87.81 105 PRO A O 1
ATOM 828 N N . PHE A 1 106 ? 4.243 -11.334 -9.357 1.00 84.75 106 PHE A N 1
ATOM 829 C CA . PHE A 1 106 ? 3.194 -11.097 -8.371 1.00 84.75 106 PHE A CA 1
ATOM 830 C C . PHE A 1 106 ? 3.380 -11.927 -7.093 1.00 84.75 106 PHE A C 1
ATOM 832 O O . PHE A 1 106 ? 3.228 -11.411 -5.988 1.00 84.75 106 PHE A O 1
ATOM 839 N N . GLU A 1 107 ? 3.797 -13.189 -7.206 1.00 85.38 107 GLU A N 1
ATOM 840 C CA . GLU A 1 107 ? 3.997 -14.096 -6.071 1.00 85.38 107 GLU A CA 1
ATOM 841 C C . GLU A 1 107 ? 5.028 -13.569 -5.068 1.00 85.38 107 GLU A C 1
ATOM 843 O O . GLU A 1 107 ? 4.950 -13.881 -3.881 1.00 85.38 107 GLU A O 1
ATOM 848 N N . LYS A 1 108 ? 5.985 -12.754 -5.526 1.00 85.31 108 LYS A N 1
ATOM 849 C CA . LYS A 1 108 ? 7.045 -12.196 -4.682 1.00 85.31 108 LYS A CA 1
ATOM 850 C C . LYS A 1 108 ? 6.616 -10.953 -3.907 1.00 85.31 108 LYS A C 1
ATOM 852 O O . LYS A 1 108 ? 7.242 -10.621 -2.902 1.00 85.31 108 LYS A O 1
ATOM 857 N N . ILE A 1 109 ? 5.577 -10.265 -4.373 1.00 88.31 109 ILE A N 1
ATOM 858 C CA . ILE A 1 109 ? 5.083 -9.012 -3.784 1.00 88.31 109 ILE A CA 1
ATOM 859 C C . ILE A 1 109 ? 3.691 -9.160 -3.167 1.00 88.31 109 ILE A C 1
ATOM 861 O O . ILE A 1 109 ? 3.290 -8.307 -2.382 1.00 88.31 109 ILE A O 1
ATOM 865 N N . SER A 1 110 ? 2.982 -10.261 -3.439 1.00 87.44 110 SER A N 1
ATOM 866 C CA . SER A 1 110 ? 1.617 -10.525 -2.960 1.00 87.44 110 SER A CA 1
ATOM 867 C C . SER A 1 110 ? 1.480 -10.451 -1.436 1.00 87.44 110 SER A C 1
ATOM 869 O O . SER A 1 110 ? 0.450 -10.023 -0.915 1.00 87.44 110 SER A O 1
ATOM 871 N N . ILE A 1 111 ? 2.549 -10.788 -0.708 1.00 88.88 111 ILE A N 1
ATOM 872 C CA . ILE A 1 111 ? 2.612 -10.696 0.754 1.00 88.88 111 ILE A CA 1
ATOM 873 C C . ILE A 1 111 ? 2.425 -9.259 1.269 1.00 88.88 111 ILE A C 1
ATOM 875 O O . ILE A 1 111 ? 1.967 -9.073 2.393 1.00 88.88 111 ILE A O 1
ATOM 879 N N . ALA A 1 112 ? 2.735 -8.237 0.460 1.00 92.12 112 ALA A N 1
ATOM 880 C CA . ALA A 1 112 ? 2.503 -6.835 0.804 1.00 92.12 112 ALA A CA 1
ATOM 881 C C . ALA A 1 112 ? 1.009 -6.509 0.955 1.00 92.12 112 ALA A C 1
ATOM 883 O O . ALA A 1 112 ? 0.659 -5.584 1.681 1.00 92.12 112 ALA A O 1
ATOM 884 N N . PHE A 1 113 ? 0.134 -7.282 0.306 1.00 92.38 113 PHE A N 1
ATOM 885 C CA . PHE A 1 113 ? -1.316 -7.097 0.352 1.00 92.38 113 PHE A CA 1
ATOM 886 C C . PHE A 1 113 ? -1.987 -7.900 1.470 1.00 92.38 113 PHE A C 1
ATOM 888 O O . PHE A 1 113 ? -3.136 -7.634 1.816 1.00 92.38 113 PHE A O 1
ATOM 895 N N . ALA A 1 114 ? -1.293 -8.886 2.044 1.00 89.75 114 ALA A N 1
ATOM 896 C CA . ALA A 1 114 ? -1.867 -9.793 3.033 1.00 89.75 114 ALA A CA 1
ATOM 897 C C . ALA A 1 114 ? -2.448 -9.107 4.291 1.00 89.75 114 ALA A C 1
ATOM 899 O O . ALA A 1 114 ? -3.497 -9.566 4.749 1.00 89.75 114 ALA A O 1
ATOM 900 N N . PRO A 1 115 ? -1.874 -8.001 4.821 1.00 92.44 115 PRO A N 1
ATOM 901 C CA . PRO A 1 115 ? -2.467 -7.281 5.954 1.00 92.44 115 PRO A CA 1
ATOM 902 C C . PRO A 1 115 ? -3.883 -6.745 5.692 1.00 92.44 115 PRO A C 1
ATOM 904 O O . PRO A 1 115 ? -4.617 -6.471 6.632 1.00 92.44 115 PRO A O 1
ATOM 907 N N . PHE A 1 116 ? -4.282 -6.614 4.426 1.00 93.12 116 PHE A N 1
ATOM 908 C CA . PHE A 1 116 ? -5.561 -6.040 4.002 1.00 93.12 116 PHE A CA 1
ATOM 909 C C . PHE A 1 116 ? -6.579 -7.108 3.579 1.00 93.12 116 PHE A C 1
ATOM 911 O O . PHE A 1 116 ? -7.650 -6.789 3.081 1.00 93.12 116 PHE A O 1
ATOM 918 N N . ARG A 1 117 ? -6.270 -8.398 3.763 1.00 89.31 117 ARG A N 1
ATOM 919 C CA . ARG A 1 117 ? -7.114 -9.510 3.292 1.00 89.31 117 ARG A CA 1
ATOM 920 C C . ARG A 1 117 ? -8.553 -9.489 3.821 1.00 89.31 117 ARG A C 1
ATOM 922 O O . ARG A 1 117 ? -9.437 -10.002 3.143 1.00 89.31 117 ARG A O 1
ATOM 929 N N . PHE A 1 118 ? -8.769 -8.953 5.020 1.00 90.25 118 PHE A N 1
ATOM 930 C CA . PHE A 1 118 ? -10.087 -8.887 5.662 1.00 90.25 118 PHE A CA 1
ATOM 931 C C . PHE A 1 118 ? -10.645 -7.466 5.753 1.00 90.25 118 PHE A C 1
ATOM 933 O O . PHE A 1 118 ? -11.593 -7.250 6.504 1.00 90.25 118 PHE A O 1
ATOM 940 N N . SER A 1 119 ? -10.052 -6.504 5.042 1.00 91.25 119 SER A N 1
ATOM 941 C CA . SER A 1 119 ? -10.571 -5.141 4.978 1.00 91.25 119 SER A CA 1
ATOM 942 C C . SER A 1 119 ? -11.351 -4.904 3.687 1.00 91.25 119 SER A C 1
ATOM 944 O O . SER A 1 119 ? -11.273 -5.677 2.732 1.00 91.25 119 SER A O 1
ATOM 946 N N . ASN A 1 120 ? -12.083 -3.791 3.650 1.00 88.81 120 ASN A N 1
ATOM 947 C CA . ASN A 1 120 ? -12.759 -3.302 2.444 1.00 88.81 120 ASN A CA 1
ATOM 948 C C . ASN A 1 120 ? -11.839 -2.478 1.527 1.00 88.81 120 ASN A C 1
ATOM 950 O O . ASN A 1 120 ? -12.304 -1.854 0.572 1.00 88.81 120 ASN A O 1
ATOM 954 N N . VAL A 1 121 ? -10.532 -2.470 1.810 1.00 91.81 121 VAL A N 1
ATOM 955 C CA . VAL A 1 121 ? -9.549 -1.790 0.970 1.00 91.81 121 VAL A CA 1
ATOM 956 C C . VAL A 1 121 ? -9.476 -2.501 -0.375 1.00 91.81 121 VAL A C 1
ATOM 958 O O . VAL A 1 121 ? -9.343 -3.722 -0.451 1.00 91.81 121 VAL A O 1
ATOM 961 N N . TRP A 1 122 ? -9.552 -1.731 -1.453 1.00 92.25 122 TRP A N 1
ATOM 962 C CA . TRP A 1 122 ? -9.490 -2.259 -2.802 1.00 92.25 122 TRP A CA 1
ATOM 963 C C . TRP A 1 122 ? -8.075 -2.741 -3.104 1.00 92.25 122 TRP A C 1
ATOM 965 O O . TRP A 1 122 ? -7.127 -1.961 -3.067 1.00 92.25 122 TRP A O 1
ATOM 975 N N . LEU A 1 123 ? -7.921 -4.022 -3.427 1.00 89.25 123 LEU A N 1
ATOM 976 C CA . LEU A 1 123 ? -6.630 -4.625 -3.733 1.00 89.25 123 LEU A CA 1
ATOM 977 C C . LEU A 1 123 ? -6.645 -5.228 -5.138 1.00 89.25 123 LEU A C 1
ATOM 979 O O . LEU A 1 123 ? -7.633 -5.852 -5.526 1.00 89.25 123 LEU A O 1
ATOM 983 N N . PRO A 1 124 ? -5.516 -5.194 -5.863 1.00 84.88 124 PRO A N 1
ATOM 984 C CA . PRO A 1 124 ? -5.370 -5.911 -7.126 1.00 84.88 124 PRO A CA 1
ATOM 985 C C . PRO A 1 124 ? -5.127 -7.421 -6.919 1.00 84.88 124 PRO A C 1
ATOM 987 O O . PRO A 1 124 ? -4.493 -8.075 -7.742 1.00 84.88 124 PRO A O 1
ATOM 990 N N . VAL A 1 125 ? -5.601 -7.983 -5.805 1.00 82.38 125 VAL A N 1
ATOM 991 C CA . VAL A 1 125 ? -5.535 -9.409 -5.487 1.00 82.38 125 VAL A CA 1
ATOM 992 C C . VAL A 1 125 ? -6.895 -9.883 -5.004 1.00 82.38 125 VAL A C 1
ATOM 994 O O . VAL A 1 125 ? -7.542 -9.237 -4.185 1.00 82.38 125 VAL A O 1
ATOM 997 N N . SER A 1 126 ? -7.308 -11.051 -5.489 1.00 76.44 126 SER A N 1
ATOM 998 C CA . SER A 1 126 ? -8.421 -11.791 -4.911 1.00 76.44 126 SER A CA 1
ATOM 999 C C . SER A 1 126 ? -7.861 -12.887 -4.018 1.00 76.44 126 SER A C 1
ATOM 1001 O O . SER A 1 126 ? -7.110 -13.758 -4.462 1.00 76.44 126 SER A O 1
ATOM 1003 N N . TRP A 1 127 ? -8.212 -12.836 -2.741 1.00 70.19 127 TRP A N 1
ATOM 1004 C CA . TRP A 1 127 ? -7.959 -13.939 -1.834 1.00 70.19 127 TRP A CA 1
ATOM 1005 C C . TRP A 1 127 ? -9.048 -14.970 -2.080 1.00 70.19 127 TRP A C 1
ATOM 1007 O O . TRP A 1 127 ? -10.218 -14.673 -1.853 1.00 70.19 127 TRP A O 1
ATOM 1017 N N . GLY A 1 128 ? -8.677 -16.163 -2.554 1.00 57.94 128 GLY A N 1
ATOM 1018 C CA . GLY A 1 128 ? -9.627 -17.267 -2.670 1.00 57.94 128 GLY A CA 1
ATOM 1019 C C . GLY A 1 128 ? -10.430 -17.372 -1.374 1.00 57.94 128 GLY A C 1
ATOM 1020 O O . GLY A 1 128 ? -9.842 -17.426 -0.286 1.00 57.94 128 GLY A O 1
ATOM 1021 N N . SER A 1 129 ? -11.754 -17.299 -1.499 1.00 48.12 129 SER A N 1
ATOM 1022 C CA . SER A 1 129 ? -12.695 -17.387 -0.390 1.00 48.12 129 SER A CA 1
ATOM 1023 C C . SER A 1 129 ? -12.474 -18.720 0.315 1.00 48.12 129 SER A C 1
ATOM 1025 O O . SER A 1 129 ? -12.921 -19.761 -0.153 1.00 48.12 129 SER A O 1
ATOM 1027 N N . SER A 1 130 ? -11.751 -18.690 1.429 1.00 43.28 130 SER A N 1
ATOM 1028 C CA . SER A 1 130 ? -11.736 -19.782 2.399 1.00 43.28 130 SER A CA 1
ATOM 1029 C C . SER A 1 130 ? -12.822 -19.515 3.439 1.00 43.28 130 SER A C 1
ATOM 1031 O O . SER A 1 130 ? -12.555 -19.567 4.633 1.00 43.28 130 SER A O 1
ATOM 1033 N N . ASP A 1 131 ? -14.019 -19.190 2.957 1.00 37.25 131 ASP A N 1
ATOM 1034 C CA . ASP A 1 131 ? -15.259 -19.376 3.698 1.00 37.25 131 ASP A CA 1
ATOM 1035 C C . ASP A 1 131 ? -15.919 -20.620 3.093 1.00 37.25 131 ASP A C 1
ATOM 1037 O O . ASP A 1 131 ? -16.707 -20.539 2.149 1.00 37.25 131 ASP A O 1
ATOM 1041 N N . ALA A 1 132 ? -15.491 -21.780 3.589 1.00 36.00 132 ALA A N 1
ATOM 1042 C CA . ALA A 1 132 ? -16.178 -23.062 3.487 1.00 36.00 132 ALA A CA 1
ATOM 1043 C C . ALA A 1 132 ? -15.963 -23.819 4.801 1.00 36.00 132 ALA A C 1
ATOM 1045 O O . ALA A 1 132 ? -14.795 -23.872 5.254 1.00 36.00 132 ALA A O 1
#

Foldseek 3Di:
DQFFLPDPQLVLLLVQVQQDDPVLLVVLVVCQCVVDDVSVVLVVQLVVVLVVVCVVDVRLVVRLVSSLVSSCVRCVPPPCVVPPVVVNVLSSLQSSCRRCCVPDPCVSNVSSCSSNQRTPRRHPDDDPPPPD

Sequence (132 aa):
MDYGYRTLSVKEFIYSLDSLTVDEWERGMYALVRGFPGLDRVSGAATYLIDLTAHQDPVVDAQINAARQAAWEVMKQTPWSQTNQHMVDSVLKAVSAIVIMDIVPFEKISIAFAPFRFSNVWLPVSWGSSDA

Mean predicted aligned error: 5.28 Å

Secondary structure (DSSP, 8-state):
----TTSHHHHHHHHGGGG--HHHHHHHHHHHHHH-TTHHHHHHHHHHHHHHHHHH-HHHHHHHHHHHHHHHHHHTTSSGGGT-HHHHHHHHHHHHHHHTTTTS-HHHHGGGGGGGTTSS---S--------